Protein AF-A0A970GSP7-F1 (afdb_monomer_lite)

Secondary structure (DSSP, 8-state):
--HHHHHHHHHHHHHHHHHHHH-SEEEEEETTEEEEEEE--B-TTS-BSEEEEEEE-TTS-EEEEEEEE-----

Radius of gyration: 12.04 Å; chains: 1; bounding box: 36×27×30 Å

Structure (mmCIF, N/CA/C/O backbone):
data_AF-A0A970GSP7-F1
#
_entry.id   AF-A0A970GSP7-F1
#
loop_
_atom_site.group_PDB
_atom_site.id
_atom_site.type_symbol
_atom_site.label_atom_id
_atom_site.label_alt_id
_atom_site.label_comp_id
_atom_site.label_asym_id
_atom_site.label_entity_id
_atom_site.label_seq_id
_atom_site.pdbx_PDB_ins_code
_atom_site.Cartn_x
_atom_site.Cartn_y
_atom_site.Cartn_z
_atom_site.occupancy
_atom_site.B_iso_or_equiv
_atom_site.auth_seq_id
_atom_site.auth_comp_id
_atom_site.auth_asym_id
_atom_site.auth_atom_id
_atom_site.pdbx_PDB_model_num
ATOM 1 N N . MET A 1 1 ? -4.951 16.148 4.206 1.00 51.28 1 MET A N 1
ATOM 2 C CA . MET A 1 1 ? -4.461 14.804 4.574 1.00 51.28 1 MET A CA 1
ATOM 3 C C . MET A 1 1 ? -4.094 14.839 6.040 1.00 51.28 1 MET A C 1
ATOM 5 O O . MET A 1 1 ? -3.403 15.771 6.441 1.00 51.28 1 MET A O 1
ATOM 9 N N . LYS A 1 2 ? -4.623 13.919 6.847 1.00 54.06 2 LYS A N 1
ATOM 10 C CA . LYS A 1 2 ? -4.269 13.811 8.266 1.00 54.06 2 LYS A CA 1
ATOM 11 C C . LYS A 1 2 ? -2.914 13.104 8.347 1.00 54.06 2 LYS A C 1
ATOM 13 O O . LYS A 1 2 ? -2.713 12.072 7.719 1.00 54.06 2 LYS A O 1
ATOM 18 N N . GLU A 1 3 ? -1.978 13.651 9.116 1.00 58.50 3 GLU A N 1
ATOM 19 C CA . GLU A 1 3 ? -0.593 13.155 9.242 1.00 58.50 3 GLU A CA 1
ATOM 20 C C . GLU A 1 3 ? -0.496 11.659 9.592 1.00 58.50 3 GLU A C 1
ATOM 22 O O . GLU A 1 3 ? 0.448 10.982 9.188 1.00 58.50 3 GLU A O 1
ATOM 27 N N . ALA A 1 4 ? -1.510 11.126 10.280 1.00 57.47 4 ALA A N 1
ATOM 28 C CA . ALA A 1 4 ? -1.619 9.711 10.612 1.00 57.47 4 ALA A CA 1
ATOM 29 C C . ALA A 1 4 ? -1.634 8.791 9.377 1.00 57.47 4 ALA A C 1
ATOM 31 O O . ALA A 1 4 ? -1.052 7.714 9.430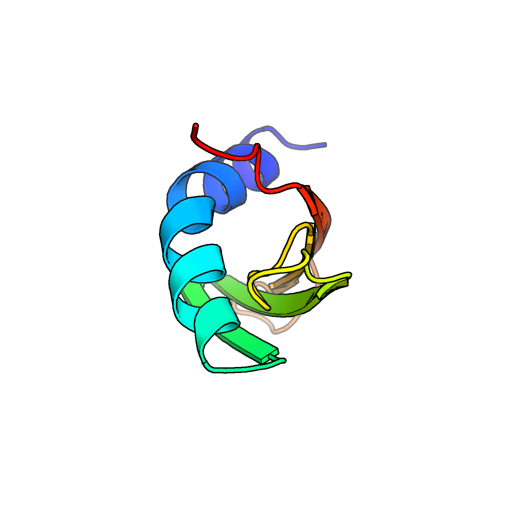 1.00 57.47 4 ALA A O 1
ATOM 32 N N . GLU A 1 5 ? -2.250 9.209 8.267 1.00 58.81 5 GLU A N 1
ATOM 33 C CA . GLU A 1 5 ? -2.402 8.387 7.057 1.00 58.81 5 GLU A CA 1
ATOM 34 C C . GLU A 1 5 ? -1.043 8.145 6.391 1.00 58.81 5 GLU A C 1
ATOM 36 O O . GLU A 1 5 ? -0.652 7.001 6.181 1.00 58.81 5 GLU A O 1
ATOM 41 N N . ARG A 1 6 ? -0.274 9.222 6.174 1.00 61.34 6 ARG A N 1
ATOM 42 C CA . ARG A 1 6 ? 1.096 9.151 5.642 1.00 61.34 6 ARG A CA 1
ATOM 43 C C . ARG A 1 6 ? 2.039 8.390 6.573 1.00 61.34 6 ARG A C 1
ATOM 45 O O . ARG A 1 6 ? 2.901 7.656 6.097 1.00 61.34 6 ARG A O 1
ATOM 52 N N . ALA A 1 7 ? 1.884 8.557 7.887 1.00 62.41 7 ALA A N 1
ATOM 53 C CA . ALA A 1 7 ? 2.718 7.867 8.867 1.00 62.41 7 ALA A CA 1
ATOM 54 C C . ALA A 1 7 ? 2.490 6.345 8.856 1.00 62.41 7 ALA A C 1
ATOM 56 O O . ALA A 1 7 ? 3.453 5.592 8.985 1.00 62.41 7 ALA A O 1
ATOM 57 N N . ILE A 1 8 ? 1.240 5.894 8.678 1.00 68.00 8 ILE A N 1
ATOM 58 C CA . ILE A 1 8 ? 0.906 4.466 8.562 1.00 68.00 8 ILE A CA 1
ATOM 59 C C . ILE A 1 8 ? 1.557 3.878 7.311 1.00 68.00 8 ILE A C 1
ATOM 61 O O . ILE A 1 8 ? 2.240 2.864 7.409 1.00 68.00 8 ILE A O 1
ATOM 65 N N . THR A 1 9 ? 1.406 4.526 6.155 1.00 68.56 9 THR A N 1
ATOM 66 C CA . THR A 1 9 ? 1.990 4.017 4.909 1.00 68.56 9 THR A CA 1
ATOM 67 C C . THR A 1 9 ? 3.498 3.969 4.962 1.00 68.56 9 THR A C 1
ATOM 69 O O . THR A 1 9 ? 4.086 2.965 4.591 1.00 68.56 9 THR A O 1
ATOM 72 N N . HIS A 1 10 ? 4.130 5.044 5.429 1.00 76.19 10 HIS A N 1
ATOM 73 C CA . HIS A 1 10 ? 5.582 5.121 5.458 1.00 76.19 10 HIS A CA 1
ATOM 74 C C . HIS A 1 10 ? 6.167 4.061 6.399 1.00 76.19 10 HIS A C 1
ATOM 76 O O . HIS A 1 10 ? 7.145 3.405 6.055 1.00 76.19 10 HIS A O 1
ATOM 82 N N . ALA A 1 11 ? 5.519 3.818 7.546 1.00 78.75 11 ALA A N 1
ATOM 83 C CA . ALA A 1 11 ? 5.907 2.745 8.458 1.00 78.75 11 ALA A CA 1
ATOM 84 C C . ALA A 1 11 ? 5.736 1.341 7.850 1.00 78.75 11 ALA A C 1
ATOM 86 O O . ALA A 1 11 ? 6.469 0.428 8.222 1.00 78.75 11 ALA A O 1
ATOM 87 N N . LEU A 1 12 ? 4.778 1.165 6.935 1.00 87.19 12 LEU A N 1
ATOM 88 C CA . LEU A 1 12 ? 4.463 -0.118 6.304 1.00 87.19 12 LEU A CA 1
ATOM 89 C C . LEU A 1 12 ? 5.084 -0.294 4.913 1.00 87.19 12 LEU A C 1
ATOM 91 O O . LEU A 1 12 ? 5.002 -1.388 4.363 1.00 87.19 12 LEU A O 1
ATOM 95 N N . ALA A 1 13 ? 5.722 0.734 4.348 1.00 88.31 13 ALA A N 1
ATOM 96 C CA . ALA A 1 13 ? 6.171 0.747 2.958 1.00 88.31 13 ALA A CA 1
ATOM 97 C C . ALA A 1 13 ? 7.093 -0.434 2.630 1.00 88.31 13 ALA A C 1
ATOM 99 O O . ALA A 1 13 ? 6.883 -1.117 1.634 1.00 88.31 13 ALA A O 1
ATOM 100 N N . GLY A 1 14 ? 8.049 -0.747 3.509 1.00 89.88 14 GLY A N 1
ATOM 101 C CA . GLY A 1 14 ? 8.932 -1.900 3.320 1.00 89.88 14 GLY A CA 1
ATOM 102 C C . GLY A 1 14 ? 8.210 -3.252 3.391 1.00 89.88 14 GLY A C 1
ATOM 103 O O . GLY A 1 14 ? 8.570 -4.183 2.676 1.00 89.88 14 GLY A O 1
ATOM 104 N N . GLU A 1 15 ? 7.175 -3.382 4.226 1.00 92.06 15 GLU A N 1
ATOM 105 C CA . GLU A 1 15 ? 6.392 -4.622 4.321 1.00 92.06 15 GLU A CA 1
ATOM 106 C C . GLU A 1 15 ? 5.484 -4.807 3.099 1.00 92.06 15 GLU A C 1
ATOM 108 O O . GLU A 1 15 ? 5.413 -5.905 2.545 1.00 92.06 15 GLU A O 1
ATOM 113 N N . ILE A 1 16 ? 4.845 -3.721 2.651 1.00 92.38 16 ILE A N 1
ATOM 114 C CA . ILE A 1 16 ? 4.047 -3.679 1.422 1.00 92.38 16 ILE A CA 1
ATOM 115 C C . ILE A 1 16 ? 4.932 -4.047 0.226 1.00 92.38 16 ILE A C 1
ATOM 117 O O . ILE A 1 16 ? 4.591 -4.972 -0.509 1.00 92.38 16 ILE A O 1
ATOM 121 N N . PHE A 1 17 ? 6.093 -3.397 0.082 1.00 92.19 17 PHE A N 1
ATOM 122 C CA . PHE A 1 17 ? 7.061 -3.685 -0.978 1.00 92.19 17 PHE A CA 1
ATOM 123 C C . PHE A 1 17 ? 7.427 -5.170 -1.012 1.00 92.19 17 PHE A C 1
ATOM 125 O O . PHE A 1 17 ? 7.262 -5.821 -2.038 1.00 92.19 17 PHE A O 1
ATOM 132 N N . ASN A 1 18 ? 7.852 -5.727 0.130 1.00 91.50 18 ASN A N 1
ATOM 133 C CA . ASN A 1 18 ? 8.261 -7.128 0.222 1.00 91.50 18 ASN A CA 1
ATOM 134 C C . ASN A 1 18 ? 7.140 -8.098 -0.166 1.00 91.50 18 ASN A C 1
ATOM 136 O O . ASN A 1 18 ? 7.396 -9.052 -0.892 1.00 91.50 18 ASN A O 1
ATOM 140 N N . LYS A 1 19 ? 5.898 -7.859 0.274 1.00 93.25 19 LYS A N 1
ATOM 141 C CA . LYS A 1 19 ? 4.756 -8.709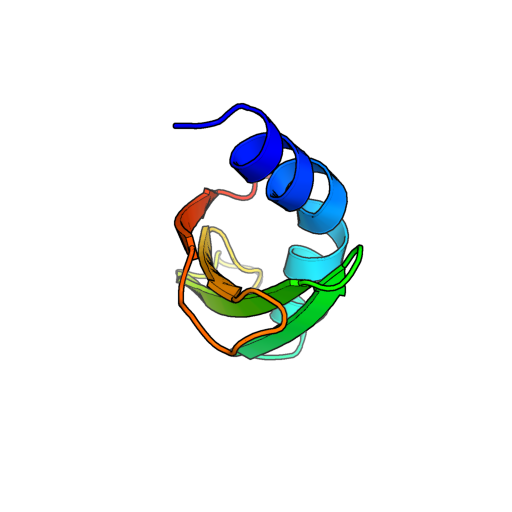 -0.106 1.00 93.25 19 LYS A CA 1
ATOM 142 C C . LYS A 1 19 ? 4.444 -8.624 -1.599 1.00 93.25 19 LYS A C 1
ATOM 144 O O . LYS A 1 19 ? 4.089 -9.633 -2.202 1.00 93.25 19 LYS A O 1
ATOM 149 N N . LEU A 1 20 ? 4.592 -7.441 -2.189 1.00 93.56 20 LEU A N 1
ATOM 150 C CA . LEU A 1 20 ? 4.337 -7.218 -3.608 1.00 93.56 20 LEU A CA 1
ATOM 151 C C . LEU A 1 20 ? 5.453 -7.751 -4.526 1.00 93.56 20 LEU A C 1
ATOM 153 O O . LEU A 1 20 ? 5.249 -7.864 -5.734 1.00 93.56 20 LEU A O 1
ATOM 157 N N . LYS A 1 21 ? 6.614 -8.164 -3.997 1.00 90.88 21 LYS A N 1
ATOM 158 C CA . LYS A 1 21 ? 7.620 -8.890 -4.799 1.00 90.88 21 LYS A CA 1
ATOM 159 C C . LYS A 1 21 ? 7.088 -10.229 -5.311 1.00 90.88 21 LYS A C 1
ATOM 161 O O . LYS A 1 21 ? 7.391 -10.605 -6.439 1.00 90.88 21 LYS A O 1
ATOM 166 N N . ASP A 1 22 ? 6.263 -10.898 -4.507 1.00 90.62 22 ASP A N 1
ATOM 167 C CA . ASP A 1 22 ? 5.754 -12.246 -4.782 1.00 90.62 22 ASP A CA 1
ATOM 168 C C . ASP A 1 22 ? 4.255 -12.276 -5.149 1.00 90.62 22 ASP A C 1
ATOM 170 O O . ASP A 1 22 ? 3.717 -13.339 -5.463 1.00 90.62 22 ASP A O 1
ATOM 174 N N . SER A 1 23 ? 3.558 -11.134 -5.092 1.00 92.75 23 SER A N 1
ATOM 175 C CA . SER A 1 23 ? 2.108 -11.033 -5.313 1.00 92.75 23 SER A CA 1
ATOM 176 C C . SER A 1 23 ? 1.712 -9.703 -5.961 1.00 92.75 23 SER A C 1
ATOM 178 O O . SER A 1 23 ? 2.387 -8.695 -5.789 1.00 92.75 23 SER A O 1
ATOM 180 N N . GLU A 1 24 ? 0.583 -9.683 -6.670 1.00 93.38 24 GLU A N 1
ATOM 181 C CA . GLU A 1 24 ? -0.021 -8.456 -7.221 1.00 93.38 24 GLU A CA 1
ATOM 182 C C . GLU A 1 24 ? -0.876 -7.710 -6.187 1.00 93.38 24 GLU A C 1
ATOM 184 O O . GLU A 1 24 ? -1.157 -6.531 -6.347 1.00 93.38 24 GLU A O 1
ATOM 189 N N . TYR A 1 25 ? -1.300 -8.381 -5.117 1.00 95.88 25 TYR A N 1
ATOM 190 C CA . TYR A 1 25 ? -2.174 -7.822 -4.085 1.00 95.88 25 TYR A CA 1
ATOM 191 C C . TYR A 1 25 ? -1.772 -8.315 -2.698 1.00 95.88 25 TYR A C 1
ATOM 193 O O . TYR A 1 25 ? -1.179 -9.390 -2.539 1.00 95.88 25 TYR A O 1
ATOM 201 N N . GLY A 1 26 ? -2.139 -7.559 -1.669 1.00 94.50 26 GLY A N 1
ATOM 202 C CA . GLY A 1 26 ? -1.961 -7.988 -0.293 1.00 94.50 26 GLY A CA 1
ATOM 203 C C . GLY A 1 26 ? -2.735 -7.158 0.718 1.00 94.50 26 GLY A C 1
ATOM 204 O O . GLY A 1 26 ? -3.371 -6.152 0.404 1.00 94.50 26 GLY A O 1
ATOM 205 N N . GLU A 1 27 ? -2.682 -7.623 1.962 1.00 94.31 27 GLU A N 1
ATOM 206 C CA . GLU A 1 27 ? -3.255 -6.923 3.102 1.00 94.31 27 GLU A CA 1
ATOM 207 C C . GLU A 1 27 ? -2.343 -7.003 4.330 1.00 94.31 27 GLU A C 1
ATOM 209 O O . GLU A 1 27 ? -1.643 -7.998 4.553 1.00 94.31 27 GLU A O 1
ATOM 214 N N . ILE A 1 28 ? -2.363 -5.939 5.134 1.00 92.25 28 ILE A N 1
ATOM 215 C CA . ILE A 1 28 ? -1.692 -5.837 6.432 1.00 92.25 28 ILE A CA 1
ATOM 216 C C . ILE A 1 28 ? -2.680 -5.252 7.442 1.00 92.25 28 ILE A C 1
ATOM 218 O O . ILE A 1 28 ? -3.377 -4.276 7.170 1.00 92.25 28 ILE A O 1
ATOM 222 N N . SER A 1 29 ? -2.731 -5.828 8.641 1.00 90.38 29 SER A N 1
ATOM 223 C CA . SER A 1 29 ? -3.473 -5.242 9.762 1.00 90.38 29 SER A CA 1
ATOM 224 C C . SER A 1 29 ? -2.552 -4.336 10.581 1.00 90.38 29 SER A C 1
ATOM 226 O O . SER A 1 29 ? -1.538 -4.800 11.097 1.00 90.38 29 SER A O 1
ATOM 228 N N . PHE A 1 30 ? -2.907 -3.060 10.753 1.00 87.00 30 PHE A N 1
ATOM 229 C CA . PHE A 1 30 ? -2.092 -2.088 11.488 1.00 87.00 30 PHE A CA 1
ATOM 230 C C . PHE A 1 30 ? -2.919 -1.232 12.448 1.00 87.00 30 PHE A C 1
ATOM 232 O O . PHE A 1 30 ? -3.766 -0.443 12.035 1.00 87.00 30 PHE A O 1
ATOM 239 N N . LYS A 1 31 ? -2.652 -1.356 13.757 1.00 84.75 31 LYS A N 1
ATOM 240 C CA . LYS A 1 31 ? -3.307 -0.574 14.830 1.00 84.75 31 LYS A CA 1
ATOM 241 C C . LYS A 1 31 ? -4.836 -0.501 14.686 1.00 84.75 31 LYS A C 1
ATOM 243 O O . LYS A 1 31 ? -5.423 0.571 14.798 1.00 84.75 31 LYS A O 1
ATOM 248 N N . GLY A 1 32 ? -5.470 -1.637 14.399 1.00 85.00 32 GLY A N 1
ATOM 249 C CA . GLY A 1 32 ? -6.919 -1.722 14.214 1.00 85.00 32 GLY A CA 1
ATOM 250 C C . GLY A 1 32 ? -7.424 -1.348 12.819 1.00 85.00 32 GLY A C 1
ATOM 251 O O . GLY A 1 32 ? -8.607 -1.495 12.571 1.00 85.00 32 GLY A O 1
ATOM 252 N N . HIS A 1 33 ? -6.561 -0.922 11.904 1.00 89.00 33 HIS A N 1
ATOM 253 C CA . HIS A 1 33 ? -6.917 -0.669 10.512 1.00 89.00 33 HIS A CA 1
ATOM 254 C C . HIS A 1 33 ? -6.520 -1.859 9.646 1.00 89.00 33 HIS A C 1
ATOM 256 O O . HIS A 1 33 ? -5.570 -2.581 9.966 1.00 89.00 33 HIS A O 1
ATOM 262 N N . ARG A 1 34 ? -7.218 -2.035 8.527 1.00 91.69 34 ARG A N 1
ATOM 263 C CA . ARG A 1 34 ? -6.795 -2.916 7.439 1.00 91.69 34 ARG A CA 1
ATOM 264 C C . ARG A 1 34 ? -6.212 -2.054 6.333 1.00 91.69 34 ARG A C 1
ATOM 266 O O . ARG A 1 34 ? -6.846 -1.107 5.884 1.00 91.69 34 ARG A O 1
ATOM 273 N N . VAL A 1 35 ? -4.998 -2.375 5.924 1.00 92.69 35 VAL A N 1
ATOM 274 C CA . VAL A 1 35 ? -4.299 -1.721 4.825 1.00 92.69 35 VAL A CA 1
ATOM 275 C C . VAL A 1 35 ? -4.275 -2.716 3.680 1.00 92.69 35 VAL A C 1
ATOM 277 O O . VAL A 1 35 ? -3.563 -3.716 3.754 1.00 92.69 35 VAL A O 1
ATOM 280 N N . LEU A 1 36 ? -5.108 -2.478 2.676 1.00 94.38 36 LEU A N 1
ATOM 281 C CA . LEU A 1 36 ? -5.123 -3.237 1.433 1.00 94.38 36 LEU A CA 1
ATOM 282 C C . LEU A 1 36 ? -4.198 -2.549 0.440 1.00 94.38 36 LEU A C 1
ATOM 284 O O . LEU A 1 36 ? -4.077 -1.323 0.447 1.00 94.38 36 LEU A O 1
ATOM 288 N N . PHE A 1 37 ? -3.539 -3.324 -0.405 1.00 94.38 37 PHE A N 1
ATOM 289 C CA . PHE A 1 37 ? -2.662 -2.766 -1.419 1.00 94.38 37 PHE A CA 1
ATOM 290 C C . PHE A 1 37 ? -2.588 -3.649 -2.655 1.00 94.38 37 PHE A C 1
ATOM 292 O O . PHE A 1 37 ? -2.695 -4.875 -2.577 1.00 94.38 37 PHE A O 1
ATOM 299 N N . GLU A 1 38 ? -2.378 -2.994 -3.786 1.00 96.06 38 GLU A N 1
ATOM 300 C CA . GLU A 1 38 ? -2.259 -3.586 -5.112 1.00 96.06 38 GLU A CA 1
ATOM 301 C C . GLU A 1 38 ? -1.000 -3.036 -5.785 1.00 96.06 38 GLU A C 1
ATOM 303 O O . GLU A 1 38 ? -0.705 -1.843 -5.671 1.00 96.06 38 GLU A O 1
ATOM 308 N N . SER A 1 39 ? -0.244 -3.909 -6.449 1.00 94.81 39 SER A N 1
ATOM 309 C CA . SER A 1 39 ? 0.925 -3.533 -7.239 1.00 94.81 39 SER A CA 1
ATOM 310 C C . SER A 1 39 ? 0.491 -2.689 -8.427 1.00 94.81 39 SER A C 1
ATOM 312 O O . SER A 1 39 ? -0.401 -3.078 -9.178 1.00 94.81 39 SER A O 1
ATOM 314 N N . GLY A 1 40 ? 1.163 -1.563 -8.639 1.00 92.38 40 GLY A N 1
ATOM 315 C CA . GLY A 1 40 ? 1.137 -0.888 -9.928 1.00 92.38 40 GLY A CA 1
ATOM 316 C C . GLY A 1 40 ? 2.231 -1.435 -10.857 1.00 92.38 40 GLY A C 1
ATOM 317 O O . GLY A 1 40 ? 2.596 -2.615 -10.763 1.00 92.38 40 GLY A O 1
ATOM 318 N N . PRO A 1 41 ? 2.767 -0.594 -11.760 1.00 92.75 41 PRO A N 1
ATOM 319 C CA . PRO A 1 41 ? 3.938 -0.872 -12.576 1.00 92.75 41 PRO A CA 1
ATOM 320 C C . PRO A 1 41 ? 5.098 -1.499 -11.807 1.00 92.75 41 PRO A C 1
ATOM 322 O O . PRO A 1 41 ? 5.368 -1.190 -10.644 1.00 92.75 41 PRO A O 1
ATOM 325 N N . ARG A 1 42 ? 5.799 -2.385 -12.512 1.00 92.50 42 ARG A N 1
ATOM 326 C CA . ARG A 1 42 ? 6.997 -3.070 -12.042 1.00 92.50 42 ARG A CA 1
ATOM 327 C C . ARG A 1 42 ? 8.196 -2.667 -12.891 1.00 92.50 42 ARG A C 1
ATOM 329 O O . ARG A 1 42 ? 8.066 -2.465 -14.101 1.00 92.50 42 ARG A O 1
ATOM 336 N N . ASN A 1 43 ? 9.365 -2.636 -12.265 1.00 90.31 43 ASN A N 1
ATOM 337 C CA . ASN A 1 43 ? 10.631 -2.360 -12.925 1.00 90.31 43 ASN A CA 1
ATOM 338 C C . ASN A 1 43 ? 11.121 -3.573 -13.748 1.00 90.31 43 ASN A C 1
ATOM 340 O O . ASN A 1 43 ? 10.500 -4.638 -13.802 1.00 90.31 43 ASN A O 1
ATOM 344 N N . GLN A 1 44 ? 12.293 -3.434 -14.372 1.00 91.19 44 GLN A N 1
ATOM 345 C CA . GLN A 1 44 ? 12.907 -4.489 -15.193 1.00 91.19 44 GLN A CA 1
ATOM 346 C C . GLN A 1 44 ? 13.281 -5.761 -14.408 1.00 91.19 44 GLN A C 1
ATOM 348 O O . GLN A 1 44 ? 13.429 -6.823 -15.012 1.00 91.19 44 GLN A O 1
ATOM 353 N N . ASN A 1 45 ? 13.398 -5.671 -13.079 1.00 90.50 45 ASN A N 1
ATOM 354 C CA . ASN A 1 45 ? 13.649 -6.798 -12.178 1.00 90.50 45 ASN A CA 1
ATOM 355 C C . ASN A 1 45 ? 12.347 -7.439 -11.663 1.00 90.50 45 ASN A C 1
ATOM 357 O O . ASN A 1 45 ? 12.399 -8.302 -10.787 1.00 90.50 45 ASN A O 1
ATOM 361 N N . ASN A 1 46 ? 11.191 -7.039 -12.206 1.00 88.75 4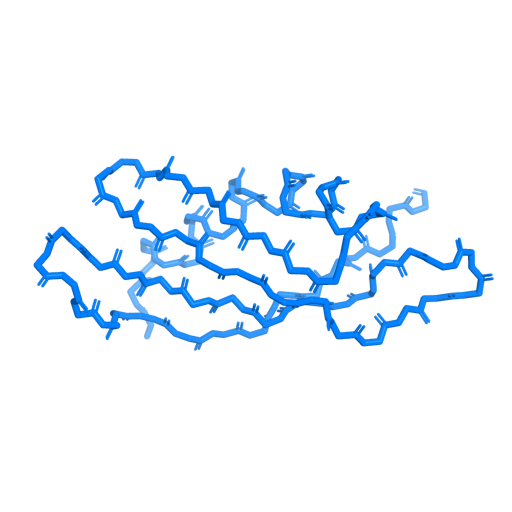6 ASN A N 1
ATOM 362 C CA . ASN A 1 46 ? 9.860 -7.448 -11.760 1.00 88.75 46 ASN A CA 1
ATOM 363 C C . ASN A 1 46 ? 9.530 -7.015 -10.316 1.00 88.75 46 ASN A C 1
ATOM 365 O O . ASN A 1 46 ? 8.679 -7.617 -9.661 1.00 88.75 46 ASN A O 1
ATOM 369 N N . GLU A 1 47 ? 10.178 -5.970 -9.806 1.00 91.19 47 GLU A N 1
ATOM 370 C CA . GLU A 1 47 ? 9.880 -5.395 -8.491 1.00 91.19 47 GLU A CA 1
ATOM 371 C C . GLU A 1 47 ? 8.876 -4.244 -8.634 1.00 91.19 47 GLU A C 1
ATOM 373 O O . GLU A 1 47 ? 8.948 -3.511 -9.621 1.00 91.19 47 GLU A O 1
ATOM 378 N N . PRO A 1 48 ? 7.931 -4.078 -7.694 1.00 92.44 48 PRO A N 1
ATOM 379 C CA . PRO A 1 48 ? 6.925 -3.020 -7.769 1.00 92.44 48 PRO A CA 1
ATOM 380 C C . PRO A 1 48 ? 7.576 -1.638 -7.629 1.00 92.44 48 PRO A C 1
ATOM 382 O O . PRO A 1 48 ? 8.338 -1.405 -6.693 1.00 92.44 48 PRO A O 1
ATOM 385 N N . GLU A 1 49 ? 7.260 -0.720 -8.542 1.00 93.38 49 GLU A N 1
ATOM 386 C CA . GLU A 1 49 ? 7.700 0.686 -8.486 1.00 93.38 49 GLU A CA 1
ATOM 387 C C . GLU A 1 49 ? 6.691 1.553 -7.728 1.00 93.38 49 GLU A C 1
ATOM 389 O O . GLU A 1 49 ? 7.057 2.489 -7.019 1.00 93.38 49 GLU A O 1
ATOM 394 N N . GLU A 1 50 ? 5.412 1.196 -7.809 1.00 93.19 50 GLU A N 1
ATOM 395 C CA . GLU A 1 50 ? 4.344 1.826 -7.044 1.00 93.19 50 GLU A CA 1
ATOM 396 C C . GLU A 1 50 ? 3.322 0.796 -6.555 1.00 93.19 50 GLU A C 1
ATOM 398 O O . GLU A 1 50 ? 3.228 -0.329 -7.055 1.00 93.19 50 GLU A O 1
ATOM 403 N N . ALA A 1 51 ? 2.537 1.198 -5.563 1.00 94.19 51 ALA A N 1
ATOM 404 C CA . ALA A 1 51 ? 1.382 0.462 -5.087 1.00 94.19 51 ALA A CA 1
ATOM 405 C C . ALA A 1 51 ? 0.217 1.411 -4.818 1.00 94.19 51 ALA A C 1
ATOM 407 O O . ALA A 1 51 ? 0.386 2.463 -4.195 1.00 94.19 51 ALA A O 1
ATOM 408 N N . THR A 1 52 ? -0.989 1.019 -5.212 1.00 94.19 52 THR A N 1
ATOM 409 C CA . THR A 1 52 ? -2.202 1.666 -4.711 1.00 94.19 52 THR A CA 1
ATOM 410 C C . THR A 1 52 ? -2.517 1.086 -3.342 1.00 94.19 52 THR A C 1
ATOM 412 O O . THR A 1 52 ? -2.591 -0.128 -3.181 1.00 94.19 52 THR A O 1
ATOM 415 N N . VAL A 1 53 ? -2.697 1.949 -2.346 1.00 92.94 53 VAL A N 1
ATOM 416 C CA . VAL A 1 53 ? -2.929 1.557 -0.956 1.00 92.94 53 VAL A CA 1
ATOM 417 C C . VAL A 1 53 ? -4.256 2.125 -0.475 1.00 92.94 53 VAL A C 1
ATOM 419 O O . VAL A 1 53 ? -4.499 3.333 -0.528 1.00 92.94 53 VAL A O 1
ATOM 422 N N . GLU A 1 54 ? -5.103 1.247 0.043 1.00 93.06 54 GLU A N 1
ATOM 423 C CA . GLU A 1 54 ? -6.394 1.557 0.635 1.00 93.06 54 GLU A CA 1
ATOM 424 C C . GLU A 1 54 ? -6.358 1.275 2.141 1.00 93.06 54 GLU A C 1
ATOM 426 O O . GLU A 1 54 ? -5.956 0.201 2.585 1.00 93.06 54 GLU A O 1
ATOM 431 N N . VAL A 1 55 ? -6.791 2.242 2.950 1.00 91.06 55 VAL A N 1
ATOM 432 C CA . VAL A 1 55 ? -6.872 2.097 4.409 1.00 91.06 55 VAL A CA 1
ATOM 433 C C . VAL A 1 55 ? -8.334 2.033 4.820 1.00 91.06 55 VAL A C 1
ATOM 435 O O . VAL A 1 55 ? -9.110 2.952 4.547 1.00 91.06 55 VAL A O 1
ATOM 438 N N . ILE A 1 56 ? -8.686 0.957 5.511 1.00 91.38 56 ILE A N 1
ATOM 439 C CA . ILE A 1 56 ? -10.025 0.652 6.003 1.00 91.38 56 ILE A CA 1
ATOM 440 C C . ILE A 1 56 ? -9.992 0.648 7.534 1.00 91.38 56 ILE A C 1
ATOM 442 O O . ILE A 1 56 ? -9.093 0.062 8.143 1.00 91.38 56 ILE A O 1
ATOM 446 N N . ASP A 1 57 ? -10.951 1.319 8.164 1.00 89.50 57 ASP A N 1
ATOM 447 C CA . ASP A 1 57 ? -11.098 1.322 9.621 1.00 89.50 57 ASP A CA 1
ATOM 448 C C . ASP A 1 57 ? -11.763 0.038 10.163 1.00 89.50 57 ASP A C 1
ATOM 450 O O . ASP A 1 57 ? -12.062 -0.908 9.432 1.00 89.50 57 ASP A O 1
ATOM 454 N N . GLN A 1 58 ? -11.976 -0.013 11.480 1.00 86.81 58 GLN A N 1
ATOM 455 C CA . GLN A 1 58 ? -12.587 -1.162 12.161 1.00 86.81 58 GLN A CA 1
ATOM 456 C C . GLN A 1 58 ? -14.058 -1.381 11.801 1.00 86.81 58 GLN A C 1
ATOM 458 O O . GLN A 1 58 ? -14.562 -2.493 11.950 1.00 86.81 58 GLN A O 1
ATOM 463 N N . GLU A 1 59 ? -14.746 -0.333 11.357 1.00 90.44 59 GLU A N 1
ATOM 464 C CA . GLU A 1 59 ? -16.154 -0.381 10.968 1.00 90.44 59 GLU A CA 1
ATOM 465 C C . GLU A 1 59 ? -16.315 -0.804 9.496 1.00 90.44 59 GLU A C 1
ATOM 467 O O . GLU A 1 59 ? -17.425 -1.089 9.048 1.00 90.44 59 GLU A O 1
ATOM 472 N N . GLY A 1 60 ? -15.203 -0.914 8.760 1.00 89.00 60 GLY A N 1
ATOM 473 C CA . GLY A 1 60 ? -15.171 -1.317 7.358 1.00 89.00 60 GLY A CA 1
ATOM 474 C C . GLY A 1 60 ? -15.241 -0.143 6.383 1.00 89.00 60 GLY A C 1
ATOM 475 O O . GLY A 1 60 ? -15.392 -0.369 5.181 1.00 89.00 60 GLY A O 1
ATOM 476 N N . TYR A 1 61 ? -15.121 1.100 6.857 1.00 89.31 61 TYR A N 1
ATOM 477 C CA . TYR A 1 61 ? -15.126 2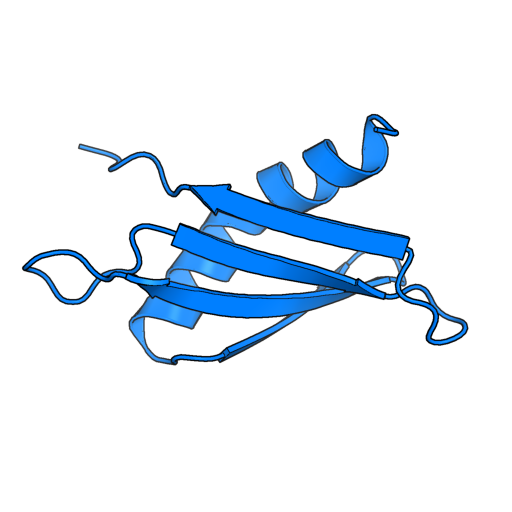.268 5.985 1.00 89.31 61 TYR A CA 1
ATOM 478 C C . TYR A 1 61 ? -13.734 2.553 5.437 1.00 89.31 61 TYR A C 1
ATOM 480 O O . TYR A 1 61 ? -12.735 2.548 6.159 1.00 89.31 61 TYR A O 1
ATOM 488 N N . ARG A 1 62 ? -13.677 2.872 4.140 1.00 89.81 62 ARG A N 1
ATOM 489 C CA . ARG A 1 62 ? -12.468 3.401 3.516 1.00 89.81 62 ARG A CA 1
ATOM 490 C C . ARG A 1 62 ? -12.195 4.800 4.050 1.00 89.81 62 ARG A C 1
ATOM 492 O O . ARG A 1 62 ? -12.911 5.747 3.720 1.00 89.81 62 ARG A O 1
ATOM 499 N N . ILE A 1 63 ? -11.119 4.930 4.811 1.00 87.12 63 ILE A N 1
ATOM 500 C CA . ILE A 1 63 ? -10.680 6.204 5.380 1.00 87.12 63 ILE A CA 1
ATOM 501 C C . ILE A 1 63 ? -9.533 6.841 4.593 1.00 87.12 63 ILE A C 1
ATOM 503 O O . ILE A 1 63 ? -9.305 8.034 4.754 1.00 87.12 63 ILE A O 1
ATOM 507 N N . GLY A 1 64 ? -8.862 6.088 3.713 1.00 85.94 64 GLY A N 1
ATOM 508 C CA . GLY A 1 64 ? -7.785 6.606 2.869 1.00 85.94 64 GLY A CA 1
ATOM 509 C C . GLY A 1 64 ? -7.573 5.785 1.598 1.00 85.94 64 GLY A C 1
ATOM 510 O O . GLY A 1 64 ? -7.790 4.577 1.590 1.00 85.94 64 GLY A O 1
ATOM 511 N N . LEU A 1 65 ? -7.154 6.462 0.528 1.00 90.44 65 LEU A N 1
ATOM 512 C CA . LEU A 1 65 ? -6.711 5.867 -0.733 1.00 90.44 65 LEU A CA 1
ATOM 513 C C . LEU A 1 65 ? -5.600 6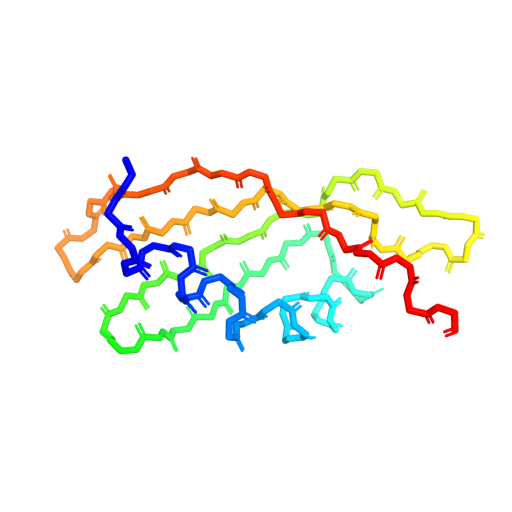.746 -1.309 1.00 90.44 65 LEU A C 1
ATOM 515 O O . LEU A 1 65 ? -5.814 7.945 -1.505 1.00 90.44 65 LEU A O 1
ATOM 519 N N . TYR A 1 66 ? -4.428 6.177 -1.556 1.00 86.75 66 TYR A N 1
ATOM 520 C CA . TYR A 1 66 ? -3.290 6.907 -2.115 1.00 86.75 66 TYR A CA 1
ATOM 521 C C . TYR A 1 66 ? -2.333 5.952 -2.831 1.00 86.75 66 TYR A C 1
ATOM 523 O O . TYR A 1 66 ? -2.331 4.751 -2.574 1.00 86.75 66 TYR A O 1
ATOM 531 N N . ASN A 1 67 ? -1.501 6.509 -3.708 1.00 89.25 67 ASN A N 1
ATOM 532 C CA . ASN A 1 67 ? 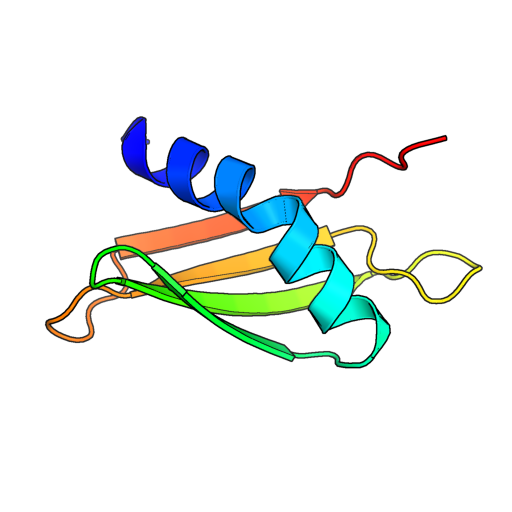-0.415 5.774 -4.342 1.00 89.25 67 ASN A CA 1
ATOM 533 C C . ASN A 1 67 ? 0.859 5.941 -3.513 1.00 89.25 67 ASN A C 1
ATOM 535 O O . ASN A 1 67 ? 1.193 7.049 -3.083 1.00 89.25 67 ASN A O 1
ATOM 539 N N . LEU A 1 68 ? 1.525 4.824 -3.255 1.00 89.44 68 LEU A N 1
ATOM 540 C CA . LEU A 1 68 ? 2.823 4.741 -2.616 1.00 89.44 68 LEU A CA 1
ATOM 541 C C . LEU A 1 68 ? 3.857 4.449 -3.696 1.00 89.44 68 LEU A C 1
ATOM 543 O O . LEU A 1 68 ? 3.804 3.394 -4.316 1.00 89.44 68 LEU A O 1
ATOM 547 N N . GLU A 1 69 ? 4.792 5.365 -3.892 1.00 90.38 69 GLU A N 1
ATOM 548 C CA . GLU A 1 69 ? 5.959 5.141 -4.742 1.00 90.38 69 GLU A CA 1
ATOM 549 C C . GLU A 1 69 ? 7.068 4.523 -3.887 1.00 90.38 69 GLU A C 1
ATOM 551 O O . GLU A 1 69 ? 7.364 5.008 -2.787 1.00 90.38 69 GLU A O 1
ATOM 556 N N . PHE A 1 70 ? 7.667 3.438 -4.370 1.00 87.31 70 PHE A N 1
ATOM 557 C CA . PHE A 1 70 ? 8.859 2.870 -3.763 1.00 87.31 70 PHE A CA 1
ATOM 558 C C . PHE A 1 70 ? 10.055 3.589 -4.374 1.00 87.31 70 PHE A C 1
ATOM 560 O O . PHE A 1 70 ? 10.397 3.375 -5.534 1.00 87.31 70 PHE A O 1
ATOM 567 N N . GLU A 1 71 ? 10.685 4.482 -3.608 1.00 72.75 71 GLU A N 1
ATOM 568 C CA . GLU A 1 71 ? 11.972 5.036 -4.022 1.00 72.75 71 GLU A CA 1
ATOM 569 C C . GLU A 1 71 ? 12.926 3.854 -4.209 1.00 72.75 71 GLU A C 1
ATOM 571 O O . GLU A 1 71 ? 13.149 3.106 -3.254 1.00 72.75 71 GLU A O 1
ATOM 576 N N . ASN A 1 72 ? 13.424 3.657 -5.439 1.00 56.72 72 ASN A N 1
ATOM 577 C CA . ASN A 1 72 ? 14.455 2.667 -5.744 1.00 56.72 72 ASN A CA 1
ATOM 578 C C . ASN A 1 72 ? 15.580 2.869 -4.726 1.00 56.72 72 ASN A C 1
ATOM 580 O O . ASN A 1 72 ? 16.331 3.840 -4.812 1.00 56.72 72 ASN A O 1
ATOM 584 N N . GLN A 1 73 ? 15.641 1.999 -3.718 1.00 51.72 73 GLN A N 1
ATOM 585 C CA . GLN A 1 73 ? 16.737 1.992 -2.765 1.00 51.72 73 GLN A CA 1
ATOM 586 C C . GLN A 1 73 ? 17.933 1.390 -3.499 1.00 51.72 73 GLN A C 1
ATOM 588 O O . GLN A 1 73 ? 18.154 0.183 -3.438 1.00 51.72 73 GLN A O 1
ATOM 593 N N . GLU A 1 74 ? 18.622 2.226 -4.279 1.00 40.94 74 GLU A N 1
ATOM 594 C CA . GLU A 1 74 ? 19.982 1.949 -4.751 1.00 40.94 74 GLU A CA 1
ATOM 595 C C . GLU A 1 74 ? 20.958 1.839 -3.571 1.00 40.94 74 GLU A C 1
ATOM 597 O O . GLU A 1 74 ? 20.864 2.658 -2.623 1.00 40.94 74 GLU A O 1
#

pLDDT: mean 84.99, std 13.03, range [40.94, 96.06]

Sequence (74 aa):
MKEAERAITHALAGEIFNKLKDSEYGEISFKGHRVLFESGPRNQNNEPEEATVEVIDQEGYRIGLYNLEFENQE

Foldseek 3Di:
DPPVVVVVCVVCVVVLQVVVLPDQWDWDQDPQKIKIKGADDADPVRGGQKIWIWIAHNVGDTPDTDMDGDDPPD